Protein AF-W1XYW8-F1 (afdb_monomer_lite)

Radius of gyration: 10.78 Å; chains: 1; bounding box: 23×14×31 Å

Structure (mmCIF, N/CA/C/O backbone):
data_AF-W1XYW8-F1
#
_entry.id   AF-W1XYW8-F1
#
loop_
_atom_site.group_PDB
_atom_site.id
_atom_site.type_symbol
_atom_site.label_atom_id
_atom_site.label_alt_id
_atom_site.label_comp_id
_atom_site.label_asym_id
_atom_site.label_entity_id
_atom_site.label_seq_id
_atom_site.pdbx_PDB_ins_code
_atom_site.Cartn_x
_atom_site.Cartn_y
_atom_site.Cartn_z
_atom_site.occupancy
_atom_site.B_iso_or_equiv
_atom_site.auth_seq_id
_atom_site.auth_comp_id
_atom_site.auth_asym_id
_atom_site.auth_atom_id
_atom_site.pdbx_PDB_model_num
ATOM 1 N N . GLY A 1 1 ? -10.564 -0.544 5.324 1.00 84.69 1 GLY A N 1
ATOM 2 C CA . GLY A 1 1 ? -10.302 0.889 5.042 1.00 84.69 1 GLY A CA 1
ATOM 3 C C . GLY A 1 1 ? -9.720 1.086 3.648 1.00 84.69 1 GLY A C 1
ATOM 4 O O . GLY A 1 1 ? -9.210 0.132 3.089 1.00 84.69 1 GLY A O 1
ATOM 5 N N . LEU A 1 2 ? -9.781 2.284 3.059 1.00 85.12 2 LEU A N 1
ATOM 6 C CA . LEU A 1 2 ? -9.143 2.559 1.759 1.00 85.12 2 LEU A CA 1
ATOM 7 C C . LEU A 1 2 ? -7.665 2.933 1.970 1.00 85.12 2 LEU A C 1
ATOM 9 O O . LEU A 1 2 ? -7.370 3.821 2.766 1.00 85.12 2 LEU A O 1
ATOM 13 N N . VAL A 1 3 ? -6.747 2.276 1.263 1.00 87.81 3 VAL A N 1
ATOM 14 C CA . VAL A 1 3 ? -5.295 2.460 1.387 1.00 87.81 3 VAL A CA 1
ATOM 15 C C . VAL A 1 3 ? -4.651 2.857 0.064 1.00 87.81 3 VAL A C 1
ATOM 17 O O . VAL A 1 3 ? -5.117 2.498 -1.019 1.00 87.81 3 VAL A O 1
ATOM 20 N N . ARG A 1 4 ? -3.548 3.601 0.167 1.00 88.12 4 ARG A N 1
ATOM 21 C CA . ARG A 1 4 ? -2.683 3.971 -0.954 1.00 88.12 4 ARG A CA 1
ATOM 22 C C . ARG A 1 4 ? -1.607 2.901 -1.141 1.00 88.12 4 ARG A C 1
ATOM 24 O O . ARG A 1 4 ? -0.955 2.546 -0.166 1.00 88.12 4 ARG A O 1
ATOM 31 N N . VAL A 1 5 ? -1.392 2.437 -2.372 1.00 87.19 5 VAL A N 1
ATOM 32 C CA . VAL A 1 5 ? -0.373 1.429 -2.699 1.00 87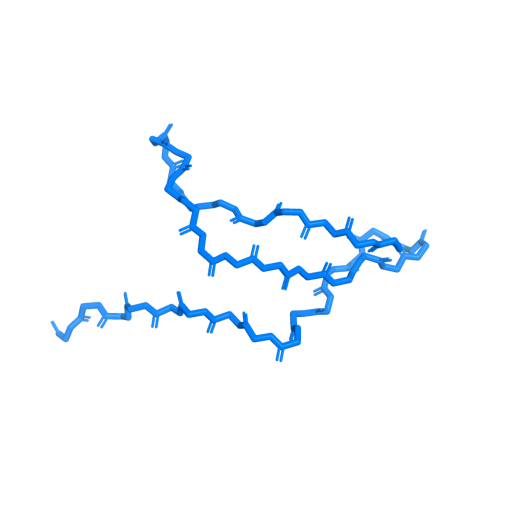.19 5 VAL A CA 1
ATOM 33 C C . VAL A 1 5 ? 0.756 2.056 -3.519 1.00 87.19 5 VAL A C 1
ATOM 35 O O . VAL A 1 5 ? 0.519 2.798 -4.480 1.00 87.19 5 VAL A O 1
ATOM 38 N N . THR A 1 6 ? 1.992 1.755 -3.130 1.00 89.56 6 THR A N 1
ATOM 39 C CA . THR A 1 6 ? 3.228 2.237 -3.758 1.00 89.56 6 THR A CA 1
ATOM 40 C C . THR A 1 6 ? 4.208 1.083 -3.965 1.00 89.56 6 THR A C 1
ATOM 42 O O . THR A 1 6 ? 4.257 0.178 -3.136 1.00 89.56 6 THR A O 1
ATOM 45 N N . GLU A 1 7 ? 5.002 1.127 -5.031 1.00 86.88 7 GLU A N 1
ATOM 46 C CA . GLU A 1 7 ? 6.001 0.118 -5.393 1.00 86.88 7 GLU A CA 1
ATOM 47 C C . GLU A 1 7 ? 7.431 0.677 -5.313 1.00 86.88 7 GLU A C 1
ATOM 49 O O . GLU A 1 7 ? 7.696 1.821 -5.700 1.00 86.88 7 GLU A O 1
ATOM 54 N N . GLY A 1 8 ? 8.359 -0.172 -4.861 1.00 87.12 8 GLY A N 1
ATOM 55 C CA . GLY A 1 8 ? 9.800 0.077 -4.897 1.00 87.12 8 GLY A CA 1
ATOM 56 C C . GLY A 1 8 ? 10.300 1.108 -3.881 1.00 87.12 8 GLY A C 1
ATOM 57 O O . GLY A 1 8 ? 9.528 1.760 -3.180 1.00 87.12 8 GLY A O 1
ATOM 58 N N . GLU A 1 9 ? 11.622 1.275 -3.817 1.00 88.69 9 GLU A N 1
ATOM 59 C CA . GLU A 1 9 ? 12.290 2.178 -2.861 1.00 88.69 9 GLU A CA 1
ATOM 60 C C . GLU A 1 9 ? 11.933 3.656 -3.077 1.00 88.69 9 GLU A C 1
ATOM 62 O O . GLU A 1 9 ? 11.888 4.438 -2.132 1.00 88.69 9 GLU A O 1
ATOM 67 N N . ASN A 1 10 ? 11.603 4.031 -4.316 1.00 89.25 10 ASN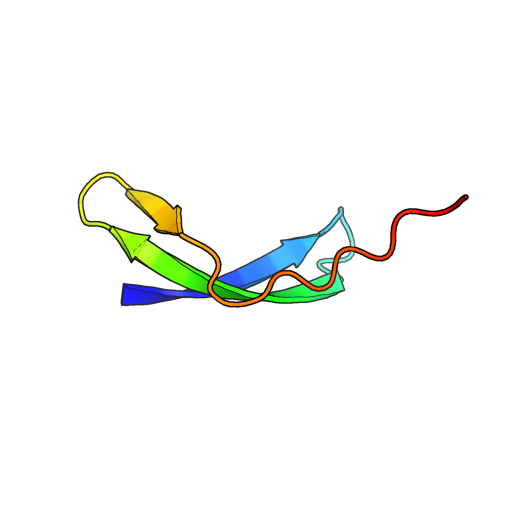 A N 1
ATOM 68 C CA . ASN A 1 10 ? 11.182 5.389 -4.668 1.00 89.25 10 ASN A CA 1
ATOM 69 C C . ASN A 1 10 ? 9.712 5.681 -4.314 1.00 89.25 10 ASN A C 1
ATOM 71 O O . ASN A 1 10 ? 9.240 6.794 -4.547 1.00 89.25 10 ASN A O 1
ATOM 75 N N . GLY A 1 11 ? 8.964 4.692 -3.809 1.00 89.00 11 GLY A N 1
ATOM 76 C CA . GLY A 1 11 ? 7.557 4.856 -3.453 1.00 89.00 11 GLY A CA 1
ATOM 77 C C . GLY A 1 11 ? 6.676 5.244 -4.644 1.00 89.00 11 GLY A C 1
ATOM 78 O O . GLY A 1 11 ? 5.781 6.083 -4.503 1.00 89.00 11 GLY A O 1
ATOM 79 N N . LYS A 1 12 ? 6.918 4.659 -5.828 1.00 87.31 12 LYS A N 1
ATOM 80 C CA . LYS A 1 12 ? 6.134 4.942 -7.041 1.00 87.31 12 LYS A CA 1
ATOM 81 C C . LYS A 1 12 ? 4.676 4.577 -6.780 1.00 87.31 12 LYS A C 1
ATOM 83 O O . LYS A 1 12 ? 4.375 3.451 -6.409 1.00 87.31 12 LYS A O 1
ATOM 88 N N . PHE A 1 13 ? 3.754 5.513 -6.973 1.00 86.81 13 PHE A N 1
ATOM 89 C CA . PHE A 1 13 ? 2.332 5.245 -6.768 1.00 86.81 13 PHE A CA 1
ATOM 90 C C . PHE A 1 13 ? 1.770 4.308 -7.846 1.00 86.81 13 PHE A C 1
ATOM 92 O O . PHE A 1 13 ? 1.935 4.584 -9.034 1.00 86.81 13 PHE A O 1
ATOM 99 N N . ILE A 1 14 ? 1.081 3.241 -7.421 1.00 85.81 14 ILE A N 1
ATOM 100 C CA . ILE A 1 14 ? 0.525 2.214 -8.324 1.00 85.81 14 ILE A CA 1
ATOM 101 C C . ILE A 1 14 ? -0.997 2.039 -8.220 1.00 85.81 14 ILE A C 1
ATOM 103 O O . ILE A 1 14 ? -1.609 1.435 -9.101 1.00 85.81 14 ILE A O 1
ATOM 107 N N . GLY A 1 15 ? -1.640 2.575 -7.177 1.00 86.88 15 GLY A N 1
ATOM 108 C CA . GLY A 1 15 ? -3.100 2.564 -7.090 1.00 86.88 15 GLY A CA 1
ATOM 109 C C . GLY A 1 15 ? -3.671 2.622 -5.679 1.00 86.88 15 GLY A C 1
ATOM 110 O O . GLY A 1 15 ? -2.965 2.836 -4.694 1.00 86.88 15 GLY A O 1
ATOM 111 N N . MET A 1 16 ? -4.987 2.430 -5.602 1.00 87.44 16 MET A N 1
ATOM 112 C CA . MET A 1 16 ? -5.750 2.388 -4.354 1.00 87.44 16 MET A CA 1
ATOM 113 C C . MET A 1 16 ? -6.260 0.964 -4.100 1.00 87.44 16 MET A C 1
ATOM 115 O O . MET A 1 16 ? -6.706 0.287 -5.030 1.00 87.44 16 MET A O 1
ATOM 119 N N . GLY A 1 17 ? -6.228 0.522 -2.844 1.00 86.25 17 GLY A N 1
ATOM 120 C CA . GLY A 1 17 ? -6.742 -0.779 -2.409 1.00 86.25 17 GLY A CA 1
ATOM 121 C C . GLY A 1 17 ? -7.650 -0.649 -1.193 1.00 86.25 17 GLY A C 1
ATOM 122 O O . GLY A 1 17 ? -7.655 0.382 -0.529 1.00 86.25 17 GLY A O 1
ATOM 123 N N . GLU A 1 18 ? -8.424 -1.683 -0.890 1.00 87.38 18 GLU A N 1
ATOM 124 C CA . GLU A 1 18 ? -9.120 -1.782 0.393 1.00 87.38 18 GLU A CA 1
ATOM 125 C C . GLU A 1 18 ? -8.361 -2.735 1.307 1.00 87.38 18 GLU A C 1
ATOM 127 O O . GLU A 1 18 ? -8.000 -3.823 0.881 1.00 87.38 18 GLU A O 1
ATOM 132 N N . ILE A 1 19 ? -8.105 -2.326 2.545 1.00 87.44 19 ILE A N 1
ATOM 133 C CA . ILE A 1 19 ? -7.547 -3.173 3.597 1.00 87.44 19 ILE A CA 1
ATOM 134 C C . ILE A 1 19 ? -8.676 -3.728 4.464 1.00 87.44 19 ILE A C 1
ATOM 136 O O . ILE A 1 19 ? -9.562 -2.967 4.870 1.00 87.44 19 ILE A O 1
ATOM 140 N N . ASP A 1 20 ? -8.665 -5.030 4.718 1.00 86.19 20 ASP A N 1
ATOM 141 C CA . ASP A 1 20 ? -9.564 -5.673 5.674 1.00 86.19 20 ASP A CA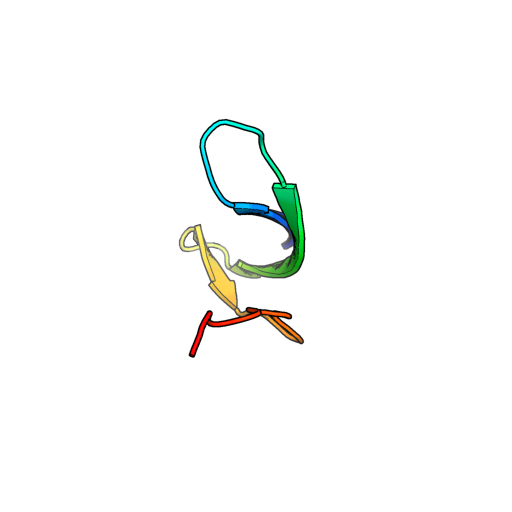 1
ATOM 142 C C . ASP A 1 20 ? -9.015 -5.592 7.111 1.00 86.19 20 ASP A C 1
ATOM 144 O O . ASP A 1 20 ? -7.907 -5.102 7.351 1.00 86.19 20 ASP A O 1
ATOM 148 N N . ASP A 1 21 ? -9.811 -6.043 8.081 1.00 87.44 21 ASP A N 1
ATOM 149 C CA . ASP A 1 21 ? -9.454 -6.004 9.507 1.00 87.44 21 ASP A CA 1
ATOM 150 C C . ASP A 1 21 ? -8.341 -7.006 9.871 1.00 87.44 21 ASP A C 1
ATOM 152 O O . ASP A 1 21 ? -7.741 -6.917 10.940 1.00 87.44 21 ASP A O 1
ATOM 156 N N . GLU A 1 22 ? -8.024 -7.931 8.961 1.00 85.88 22 GLU A N 1
ATOM 157 C CA . GLU A 1 22 ? -6.901 -8.867 9.059 1.00 85.88 22 GLU A CA 1
ATOM 158 C C . GLU A 1 22 ? -5.623 -8.297 8.409 1.00 85.88 22 GLU A C 1
ATOM 160 O O . GLU A 1 22 ? -4.593 -8.969 8.347 1.00 85.88 22 GLU A O 1
ATOM 165 N N . GLY A 1 23 ? -5.667 -7.048 7.929 1.00 82.12 23 GLY A N 1
ATOM 166 C CA . GLY A 1 23 ? -4.541 -6.357 7.305 1.00 82.12 23 GLY A CA 1
ATOM 167 C C . GLY A 1 23 ? -4.263 -6.776 5.859 1.00 82.12 23 GLY A C 1
ATOM 168 O O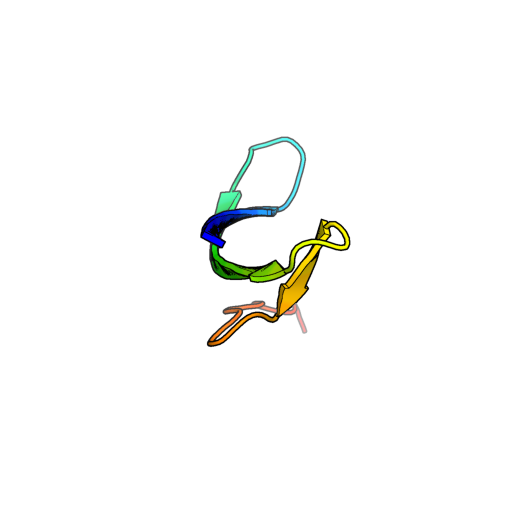 . GLY A 1 23 ? -3.252 -6.364 5.286 1.00 82.12 23 GLY A O 1
ATOM 169 N N . ARG A 1 24 ? -5.133 -7.579 5.238 1.00 82.31 24 ARG A N 1
ATOM 170 C CA . ARG A 1 24 ? -4.994 -7.991 3.838 1.00 82.31 24 ARG A CA 1
ATOM 171 C C . ARG A 1 24 ? -5.555 -6.912 2.932 1.00 82.31 24 ARG A C 1
ATOM 173 O O . ARG A 1 24 ? -6.615 -6.346 3.185 1.00 82.31 24 ARG A O 1
ATOM 180 N N . VAL A 1 25 ? -4.849 -6.649 1.839 1.00 81.81 25 VAL A N 1
ATOM 181 C CA . VAL A 1 25 ? -5.255 -5.639 0.862 1.00 81.81 25 VAL A CA 1
ATOM 182 C C . VAL A 1 25 ? -5.915 -6.322 -0.332 1.00 81.81 25 VAL A C 1
ATOM 184 O O . VAL A 1 25 ? -5.276 -7.106 -1.030 1.00 81.81 25 VAL A O 1
ATOM 187 N N . ALA A 1 26 ? -7.182 -5.998 -0.585 1.00 75.56 26 ALA A N 1
ATOM 188 C CA . ALA A 1 26 ? -7.933 -6.358 -1.778 1.00 75.56 26 ALA A CA 1
ATOM 189 C C . ALA A 1 26 ? -7.888 -5.189 -2.786 1.00 75.56 26 ALA A C 1
ATOM 191 O O . ALA A 1 26 ? -8.571 -4.171 -2.612 1.00 75.56 26 ALA A O 1
ATOM 192 N N . PRO A 1 27 ? -7.062 -5.270 -3.840 1.00 65.56 27 PRO A N 1
ATOM 193 C CA . PRO A 1 27 ? -6.969 -4.201 -4.821 1.00 65.56 27 PRO A CA 1
ATOM 1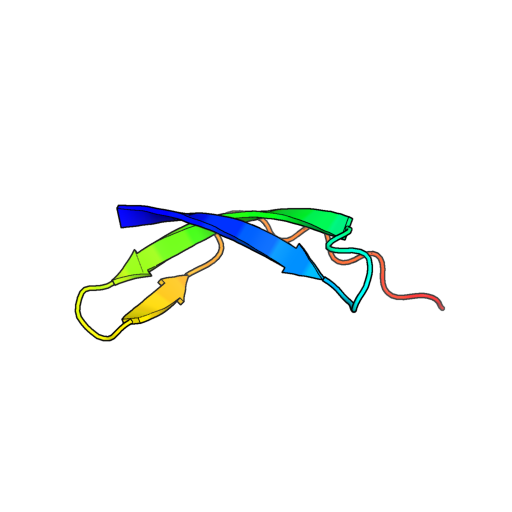94 C C . PRO A 1 27 ? -8.156 -4.220 -5.788 1.00 65.56 27 PRO A C 1
ATOM 196 O O . PRO A 1 27 ? -8.367 -5.188 -6.513 1.00 65.56 27 PRO A O 1
ATOM 199 N N . ARG A 1 28 ? -8.912 -3.116 -5.853 1.00 66.19 28 ARG A N 1
ATOM 200 C CA . ARG A 1 28 ? -10.012 -2.954 -6.827 1.00 66.19 28 ARG A CA 1
ATOM 201 C C . ARG A 1 28 ? -9.506 -2.679 -8.252 1.00 66.19 28 ARG A C 1
ATOM 203 O O . ARG A 1 28 ? -10.191 -3.001 -9.219 1.00 66.19 28 ARG A O 1
ATOM 210 N N . ARG A 1 29 ? -8.306 -2.093 -8.387 1.00 61.22 29 ARG A N 1
ATOM 211 C CA . ARG A 1 29 ? -7.568 -1.911 -9.651 1.00 61.22 29 ARG A CA 1
ATOM 212 C C . ARG A 1 29 ? -6.086 -1.654 -9.346 1.00 61.22 29 ARG A C 1
ATOM 214 O O . ARG A 1 29 ? -5.732 -0.543 -8.964 1.00 61.22 29 ARG A O 1
ATOM 221 N N . LEU A 1 30 ? -5.228 -2.664 -9.496 1.00 60.00 30 LEU A N 1
ATOM 222 C CA . LEU A 1 30 ? -3.773 -2.467 -9.487 1.00 60.00 30 LEU A CA 1
ATOM 223 C C . LEU A 1 30 ? -3.326 -2.226 -10.935 1.00 60.00 30 LEU A C 1
ATOM 225 O O . LEU A 1 30 ? -3.544 -3.086 -11.787 1.00 60.00 30 LEU A O 1
ATOM 229 N N . VAL A 1 31 ? -2.741 -1.063 -11.232 1.00 58.06 31 VAL A N 1
ATOM 230 C CA . VAL A 1 31 ? -2.040 -0.857 -12.507 1.00 58.06 31 VAL A CA 1
ATOM 231 C C . VAL A 1 31 ? -0.609 -1.329 -12.288 1.00 58.06 31 VAL A C 1
ATOM 233 O O . VAL A 1 31 ? 0.232 -0.575 -11.811 1.00 58.06 31 VAL A O 1
ATOM 236 N N . VAL A 1 32 ? -0.362 -2.609 -12.569 1.00 61.72 32 VAL A N 1
ATOM 237 C CA . VAL A 1 32 ? 0.995 -3.162 -12.631 1.00 61.72 32 VAL A CA 1
ATOM 238 C C . VAL A 1 32 ? 1.415 -3.130 -14.086 1.00 61.72 32 VAL A C 1
ATOM 240 O O . VAL A 1 32 ? 0.955 -3.937 -14.893 1.00 61.72 32 VAL A O 1
ATOM 243 N N . GLU A 1 33 ? 2.254 -2.165 -14.438 1.00 56.50 33 GLU A N 1
ATOM 244 C CA . GLU A 1 33 ? 3.017 -2.254 -15.676 1.00 56.50 33 GLU A CA 1
ATOM 245 C C . GLU A 1 33 ? 4.094 -3.319 -15.455 1.00 56.50 33 GLU A C 1
ATOM 247 O O . GLU A 1 33 ? 5.130 -3.045 -14.855 1.00 56.50 33 GLU A O 1
ATOM 252 N N . TYR A 1 34 ? 3.831 -4.553 -15.888 1.00 56.94 34 TYR A N 1
ATOM 253 C CA . TYR A 1 34 ? 4.896 -5.543 -16.013 1.00 56.94 34 TYR A CA 1
ATOM 254 C C . TYR A 1 34 ? 5.782 -5.134 -17.197 1.00 56.94 34 TYR A C 1
ATOM 256 O O . TYR A 1 34 ? 5.255 -5.006 -18.308 1.00 56.94 34 TYR 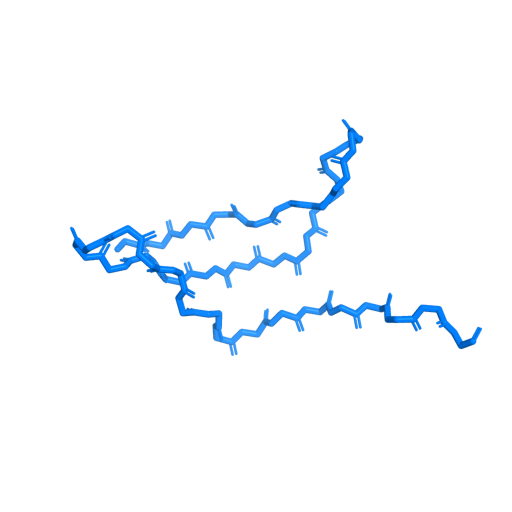A O 1
ATOM 264 N N . PRO A 1 35 ? 7.097 -4.915 -17.014 1.00 55.75 35 PRO A N 1
ATOM 265 C CA . PRO A 1 35 ? 7.997 -4.849 -18.155 1.00 55.75 35 PRO A CA 1
ATOM 266 C C . PRO A 1 35 ? 7.994 -6.214 -18.865 1.00 55.75 35 PRO A C 1
ATOM 268 O O . PRO A 1 35 ? 8.031 -7.255 -18.204 1.00 55.75 35 PRO A O 1
ATOM 271 N N . ALA A 1 36 ? 7.866 -6.175 -20.195 1.00 59.25 36 ALA A N 1
ATOM 272 C CA . ALA A 1 36 ? 7.901 -7.339 -21.085 1.00 59.25 36 ALA A CA 1
ATOM 273 C C . ALA A 1 36 ? 9.279 -8.013 -21.120 1.00 59.25 36 ALA A C 1
ATOM 275 O O . ALA A 1 36 ? 10.290 -7.298 -20.926 1.00 59.25 36 ALA A O 1
#

Secondary structure (DSSP, 8-state):
-EEEEEETTTTEEEEEEEE-TTS-EEES--------

InterPro domains:
  IPR015240 tRNA pseudouridine synthase II, TruB, subfamily 1, C-terminal [PF09157] (1-31)
  IPR015947 PUA-like superfamily [SSF88697] (1-32)
  IPR036974 PUA domain superfamily [G3DSA:2.30.130.10] (1-36)

pLDDT: mean 78.92, std 12.06, range [55.75, 89.56]

Organism: NCBI:txid408170

Foldseek 3Di:
DKDWDADDPVRHGFDIWDADPVRDTHRPDGRDPDDD

Sequence (36 aa):
GLVRVTEGENGKFIGMGEIDDEGRVAPRRLVVEYPA